Protein AF-A0A945DYD1-F1 (afdb_monomer_lite)

Structure (mmCIF, N/CA/C/O backbone):
data_AF-A0A945DYD1-F1
#
_entry.id   AF-A0A945DYD1-F1
#
loop_
_atom_site.group_PDB
_atom_site.id
_atom_site.type_symbol
_atom_site.label_atom_id
_atom_site.label_alt_id
_atom_site.label_comp_id
_atom_site.label_asym_id
_atom_site.label_entity_id
_atom_site.label_seq_id
_atom_site.pdbx_PDB_ins_code
_atom_site.Cartn_x
_atom_site.Cartn_y
_atom_site.Cartn_z
_atom_site.occupancy
_atom_site.B_iso_or_equiv
_atom_site.auth_seq_id
_atom_site.auth_comp_id
_atom_site.auth_asym_id
_atom_site.auth_atom_id
_atom_site.pdbx_PDB_model_num
ATOM 1 N N . MET A 1 1 ? 51.103 3.908 26.908 1.00 47.66 1 MET A N 1
ATOM 2 C CA . MET A 1 1 ? 50.377 4.568 25.807 1.00 47.66 1 MET A CA 1
ATOM 3 C C . MET A 1 1 ? 49.451 3.518 25.253 1.00 47.66 1 MET A C 1
ATOM 5 O O . MET A 1 1 ? 49.922 2.513 24.738 1.00 47.66 1 MET A O 1
ATOM 9 N N . ALA A 1 2 ? 48.186 3.676 25.606 1.00 45.72 2 ALA A N 1
ATOM 10 C CA . ALA A 1 2 ? 47.112 2.752 25.327 1.00 45.72 2 ALA A CA 1
ATOM 11 C C . ALA A 1 2 ? 46.559 3.005 23.914 1.00 45.72 2 ALA A C 1
ATOM 13 O O . ALA A 1 2 ? 46.805 4.062 23.337 1.00 45.72 2 ALA A O 1
ATOM 14 N N . GLU A 1 3 ? 45.817 2.013 23.420 1.00 46.97 3 GLU A N 1
ATOM 15 C CA . GLU A 1 3 ? 44.722 2.186 22.458 1.00 46.97 3 GLU A CA 1
ATOM 16 C C . GLU A 1 3 ? 45.126 2.499 21.009 1.00 46.97 3 GLU A C 1
ATOM 18 O O . GLU A 1 3 ? 45.035 3.622 20.528 1.00 46.97 3 GLU A O 1
ATOM 23 N N . GLN A 1 4 ? 45.471 1.443 20.264 1.00 44.34 4 GLN A N 1
ATOM 24 C CA . GLN A 1 4 ? 45.098 1.383 18.849 1.00 44.34 4 GLN A CA 1
ATOM 25 C C . GLN A 1 4 ? 43.681 0.816 18.792 1.00 44.34 4 GLN A C 1
ATOM 27 O O . GLN A 1 4 ? 43.466 -0.392 18.893 1.00 44.34 4 GLN A O 1
ATOM 32 N N . ALA A 1 5 ? 42.738 1.751 18.771 1.00 48.56 5 ALA A N 1
ATOM 33 C CA . ALA A 1 5 ? 41.324 1.526 18.582 1.00 48.56 5 ALA A CA 1
ATOM 34 C C . ALA A 1 5 ? 41.017 1.112 17.136 1.00 48.56 5 ALA A C 1
ATOM 36 O O . ALA A 1 5 ? 41.724 1.485 16.199 1.00 48.56 5 ALA A O 1
ATOM 37 N N . THR A 1 6 ? 39.898 0.399 17.018 1.00 45.34 6 THR A N 1
ATOM 38 C CA . THR A 1 6 ? 39.076 0.270 15.812 1.00 45.34 6 THR A CA 1
ATOM 39 C C . THR A 1 6 ? 39.556 -0.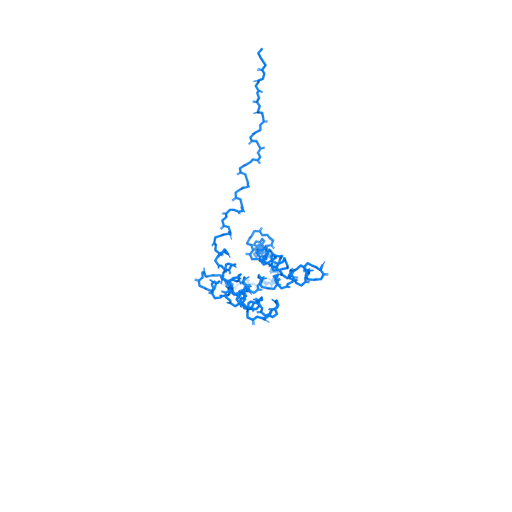769 14.801 1.00 45.34 6 THR A C 1
ATOM 41 O O . THR A 1 6 ? 39.963 -0.480 13.681 1.00 45.34 6 THR A O 1
ATOM 44 N N . GLY A 1 7 ? 39.398 -2.035 15.191 1.00 46.44 7 GLY A N 1
ATOM 45 C CA . GLY A 1 7 ? 38.789 -2.980 14.265 1.00 46.44 7 GLY A CA 1
ATOM 46 C C . GLY A 1 7 ? 37.301 -2.659 14.200 1.00 46.44 7 GLY A C 1
ATOM 47 O O . GLY A 1 7 ? 36.649 -2.815 15.217 1.00 46.44 7 GLY A O 1
ATOM 48 N N . GLU A 1 8 ? 36.831 -2.153 13.059 1.00 44.31 8 GLU A N 1
ATOM 49 C CA . GLU A 1 8 ? 35.419 -1.977 12.670 1.00 44.31 8 GLU A CA 1
ATOM 50 C C . GLU A 1 8 ? 35.377 -1.310 11.276 1.00 44.31 8 GLU A C 1
ATOM 52 O O . GLU A 1 8 ? 34.981 -0.163 11.126 1.00 44.31 8 GLU A O 1
ATOM 57 N N . GLU A 1 9 ? 35.829 -1.996 10.223 1.00 42.94 9 GLU A N 1
ATOM 58 C CA . GLU A 1 9 ? 35.463 -1.590 8.844 1.00 42.94 9 GLU A CA 1
ATOM 59 C C . GLU A 1 9 ? 35.001 -2.776 7.977 1.00 42.94 9 GLU A C 1
ATOM 61 O O . GLU A 1 9 ? 34.731 -2.655 6.786 1.00 42.94 9 GLU A O 1
ATOM 66 N N . GLN A 1 10 ? 34.793 -3.942 8.597 1.00 46.22 10 GLN A N 1
ATOM 67 C CA . GLN A 1 10 ? 33.940 -4.982 8.028 1.00 46.22 10 GLN A CA 1
ATOM 68 C C . GLN A 1 10 ? 32.493 -4.690 8.435 1.00 46.22 10 GLN A C 1
ATOM 70 O O . GLN A 1 10 ? 32.118 -4.948 9.574 1.00 46.22 10 GLN A O 1
ATOM 75 N N . GLY A 1 11 ? 31.678 -4.169 7.509 1.00 45.09 11 GLY A N 1
ATOM 76 C CA . GLY A 1 11 ? 30.226 -4.379 7.595 1.00 45.09 11 GLY A CA 1
ATOM 77 C C . GLY A 1 11 ? 29.272 -3.250 7.211 1.00 45.09 11 GLY A C 1
ATOM 78 O O . GLY A 1 11 ? 28.086 -3.426 7.454 1.00 45.09 11 GLY A O 1
ATOM 79 N N . GLN A 1 12 ? 29.700 -2.113 6.648 1.00 44.47 12 GLN A N 1
ATOM 80 C CA . GLN A 1 12 ? 28.770 -0.971 6.494 1.00 44.47 12 GLN A CA 1
ATOM 81 C C . GLN A 1 12 ? 28.644 -0.361 5.094 1.00 44.47 12 GLN A C 1
ATOM 83 O O . GLN A 1 12 ? 27.942 0.628 4.934 1.00 44.47 12 GLN A O 1
ATOM 88 N N . GLN A 1 13 ? 29.214 -0.971 4.051 1.00 41.84 13 GLN A N 1
ATOM 89 C CA . GLN A 1 13 ? 29.064 -0.442 2.684 1.00 41.84 13 GLN A CA 1
ATOM 90 C C . GLN A 1 13 ? 28.482 -1.440 1.673 1.00 41.84 13 GLN A C 1
ATOM 92 O O . GLN A 1 13 ? 28.633 -1.269 0.467 1.00 41.84 13 GLN A O 1
ATOM 97 N N . ALA A 1 14 ? 27.767 -2.456 2.168 1.00 37.69 14 ALA A N 1
ATOM 98 C CA . ALA A 1 14 ? 26.979 -3.390 1.356 1.00 37.69 14 ALA A CA 1
ATOM 99 C C . ALA A 1 14 ? 25.455 -3.178 1.477 1.00 37.69 14 ALA A C 1
ATOM 101 O O . ALA A 1 14 ? 24.695 -3.927 0.876 1.00 37.69 14 ALA A O 1
ATOM 102 N N . ASN A 1 15 ? 24.995 -2.152 2.203 1.00 43.25 15 ASN A N 1
ATOM 103 C CA . ASN A 1 15 ? 23.586 -1.749 2.217 1.00 43.25 15 ASN A CA 1
ATOM 104 C C . ASN A 1 15 ? 23.417 -0.387 1.523 1.00 43.25 15 ASN A C 1
ATOM 106 O O . ASN A 1 15 ? 23.153 0.639 2.137 1.00 43.25 15 ASN A O 1
ATOM 110 N N . GLN A 1 16 ? 23.674 -0.377 0.218 1.00 40.50 16 GLN A N 1
ATOM 111 C CA . GLN A 1 16 ? 23.170 0.654 -0.700 1.00 40.50 16 GLN A CA 1
ATOM 112 C C . GLN A 1 16 ? 22.177 0.021 -1.691 1.00 40.50 16 GLN A C 1
ATOM 114 O O . GLN A 1 16 ? 21.902 0.579 -2.746 1.00 40.50 16 GLN A O 1
ATOM 119 N N . GLY A 1 17 ? 21.644 -1.157 -1.345 1.00 40.91 17 GLY A N 1
ATOM 120 C CA . GLY A 1 17 ? 20.697 -1.923 -2.153 1.00 40.91 17 GLY A CA 1
ATOM 121 C C . GLY A 1 17 ? 19.234 -1.527 -1.963 1.00 40.91 17 GLY A C 1
ATOM 122 O O . GLY A 1 17 ? 18.375 -2.286 -2.370 1.00 40.91 17 GLY A O 1
ATOM 123 N N . GLN A 1 18 ? 18.931 -0.394 -1.320 1.00 41.50 18 GLN A N 1
ATOM 124 C CA . GLN A 1 18 ? 17.542 -0.011 -1.002 1.00 41.50 18 GLN A CA 1
ATOM 125 C C . GLN A 1 18 ? 17.244 1.480 -1.254 1.00 41.50 18 GLN A C 1
ATOM 127 O O . GLN A 1 18 ? 16.222 1.998 -0.826 1.00 41.50 18 GLN A O 1
ATOM 132 N N . GLY A 1 19 ? 18.141 2.206 -1.932 1.00 38.06 19 GLY A N 1
ATOM 133 C CA . GLY A 1 19 ? 18.065 3.670 -2.038 1.00 38.06 19 GLY A CA 1
ATOM 134 C C . GLY A 1 19 ? 17.553 4.241 -3.361 1.00 38.06 19 GLY A C 1
ATOM 135 O O . GLY A 1 19 ? 17.557 5.459 -3.503 1.00 38.06 19 GLY A O 1
ATOM 136 N N . GLN A 1 20 ? 17.185 3.416 -4.347 1.00 36.94 20 GLN A N 1
ATOM 137 C CA . GLN A 1 20 ? 16.839 3.915 -5.692 1.00 36.94 20 GLN A CA 1
ATOM 138 C C . GLN A 1 20 ? 15.595 3.271 -6.318 1.00 36.94 20 GLN A C 1
ATOM 140 O O . GLN A 1 20 ? 15.298 3.547 -7.468 1.00 36.94 20 GLN A O 1
ATOM 145 N N . GLN A 1 21 ? 14.847 2.457 -5.571 1.00 44.88 21 GLN A N 1
ATOM 146 C CA . GLN A 1 21 ? 13.544 1.934 -6.020 1.00 44.88 21 GLN A CA 1
ATOM 147 C C . GLN A 1 21 ? 12.365 2.813 -5.562 1.00 44.88 21 GLN A C 1
ATOM 149 O O . GLN A 1 21 ? 11.223 2.587 -5.944 1.00 44.88 21 GLN A O 1
ATOM 154 N N . GLY A 1 22 ? 12.653 3.854 -4.773 1.00 46.00 22 GLY A N 1
ATOM 155 C CA . GLY A 1 22 ? 11.681 4.792 -4.209 1.00 46.00 22 GLY A CA 1
ATOM 156 C C . GLY A 1 22 ? 11.644 6.157 -4.896 1.00 46.00 22 GLY A C 1
ATOM 157 O O . GLY A 1 22 ? 11.362 7.140 -4.228 1.00 46.00 22 GLY A O 1
ATOM 158 N N . THR A 1 23 ? 11.984 6.263 -6.184 1.00 49.22 23 THR A N 1
ATOM 159 C CA . THR A 1 23 ? 11.811 7.516 -6.952 1.00 49.22 23 THR A CA 1
ATOM 160 C C . THR A 1 23 ? 10.737 7.405 -8.026 1.00 49.22 23 THR A C 1
ATOM 162 O O . THR A 1 23 ? 9.974 8.348 -8.214 1.00 49.22 23 THR A O 1
ATOM 165 N N . GLU A 1 24 ? 10.620 6.254 -8.690 1.00 50.41 24 GLU A N 1
ATOM 166 C CA . GLU A 1 24 ? 9.564 6.005 -9.680 1.00 50.41 24 GLU A CA 1
ATOM 167 C C . GLU A 1 24 ? 8.230 5.597 -9.033 1.00 50.41 24 GLU A C 1
ATOM 169 O O . GLU A 1 24 ? 7.181 6.149 -9.367 1.00 50.41 24 GLU A O 1
ATOM 174 N N . THR A 1 25 ? 8.265 4.710 -8.034 1.00 56.53 25 THR A N 1
ATOM 175 C CA . THR A 1 25 ? 7.079 4.321 -7.248 1.00 56.53 25 THR A CA 1
ATOM 176 C C . THR A 1 25 ? 6.565 5.462 -6.368 1.00 56.53 25 THR A C 1
ATOM 178 O O . THR A 1 25 ? 5.383 5.499 -6.041 1.00 56.53 25 THR A O 1
ATOM 181 N N . ASP A 1 26 ? 7.412 6.437 -6.027 1.00 67.00 26 ASP A N 1
ATOM 182 C CA . ASP A 1 26 ? 7.029 7.605 -5.221 1.00 67.00 26 ASP A CA 1
ATOM 183 C C . ASP A 1 26 ? 5.993 8.488 -5.942 1.00 67.00 26 ASP A C 1
ATOM 185 O O . ASP A 1 26 ? 5.057 8.987 -5.317 1.00 67.00 26 ASP A O 1
ATOM 189 N N . GLY A 1 27 ? 6.074 8.591 -7.276 1.00 72.38 27 GLY A N 1
ATOM 190 C CA . GLY A 1 27 ? 5.075 9.283 -8.097 1.00 72.38 27 GLY A CA 1
ATOM 191 C C . GLY A 1 27 ? 3.749 8.524 -8.200 1.00 72.38 27 GLY A C 1
ATOM 192 O O . GLY A 1 27 ? 2.681 9.116 -8.038 1.00 72.38 27 GLY A O 1
ATOM 193 N N . ILE A 1 28 ? 3.816 7.204 -8.405 1.00 81.38 28 ILE A N 1
ATOM 194 C CA . ILE A 1 28 ? 2.646 6.309 -8.452 1.00 81.38 28 ILE A CA 1
ATOM 195 C C . ILE A 1 28 ? 1.929 6.297 -7.095 1.00 81.38 28 ILE A C 1
ATOM 197 O O . ILE A 1 28 ? 0.715 6.474 -7.025 1.00 81.38 28 ILE A O 1
ATOM 201 N N . GLY A 1 29 ? 2.686 6.146 -6.008 1.00 78.81 29 GLY A N 1
ATOM 202 C CA . GLY A 1 29 ? 2.194 6.154 -4.635 1.00 78.81 29 GLY A CA 1
ATOM 203 C C . GLY A 1 29 ? 1.614 7.498 -4.212 1.00 78.81 29 GLY A C 1
ATOM 204 O O . GLY A 1 29 ? 0.588 7.533 -3.537 1.00 78.81 29 GLY A O 1
ATOM 205 N N . SER A 1 30 ? 2.214 8.608 -4.651 1.00 85.19 30 SER A N 1
ATOM 206 C CA . SER A 1 30 ? 1.680 9.952 -4.404 1.00 85.19 30 SER A CA 1
ATOM 207 C C . SER A 1 30 ? 0.346 10.182 -5.117 1.00 85.19 30 SER A C 1
ATOM 209 O O . SER A 1 30 ? -0.596 10.669 -4.493 1.00 85.19 30 SER A O 1
ATOM 211 N N . ALA A 1 31 ? 0.233 9.787 -6.391 1.00 87.06 31 ALA A N 1
ATOM 212 C CA . ALA A 1 31 ? -1.025 9.865 -7.138 1.00 87.06 31 ALA A CA 1
ATOM 213 C C . ALA A 1 31 ? -2.110 8.972 -6.515 1.00 87.06 31 ALA A C 1
ATOM 215 O O . ALA A 1 31 ? -3.254 9.400 -6.354 1.00 87.06 31 ALA A O 1
ATOM 216 N N . ALA A 1 32 ? -1.728 7.767 -6.083 1.00 85.06 32 ALA A N 1
ATOM 217 C CA . ALA A 1 32 ? -2.603 6.846 -5.373 1.00 85.06 32 ALA A CA 1
ATOM 218 C C . ALA A 1 32 ? -3.115 7.447 -4.053 1.00 85.06 32 ALA A C 1
ATOM 220 O O . ALA A 1 32 ? -4.315 7.446 -3.797 1.00 85.06 32 ALA A O 1
ATOM 221 N N . ASN A 1 33 ? -2.227 8.007 -3.226 1.00 84.12 33 ASN A N 1
ATOM 222 C CA . ASN A 1 33 ? -2.593 8.598 -1.937 1.00 84.12 33 ASN A CA 1
ATOM 223 C C . ASN A 1 33 ? -3.500 9.825 -2.106 1.00 84.12 33 ASN A C 1
ATOM 225 O O . ASN A 1 33 ? -4.449 10.003 -1.343 1.00 84.12 33 ASN A O 1
ATOM 229 N N . GLN A 1 34 ? -3.247 10.631 -3.142 1.00 89.38 34 GLN A N 1
ATOM 230 C CA . GLN A 1 34 ? -4.092 11.768 -3.482 1.00 89.38 34 GLN A CA 1
ATOM 231 C C . GLN A 1 34 ? -5.505 11.310 -3.867 1.00 89.38 34 GLN A C 1
ATOM 233 O O . GLN A 1 34 ? -6.472 11.746 -3.246 1.00 89.38 34 GLN A O 1
ATOM 238 N N . ALA A 1 35 ? -5.632 10.373 -4.811 1.00 91.38 35 ALA A N 1
ATOM 239 C CA . ALA A 1 35 ? -6.931 9.858 -5.241 1.00 91.38 35 ALA A CA 1
ATOM 240 C C . ALA A 1 35 ? -7.674 9.107 -4.118 1.00 91.38 35 ALA A C 1
ATOM 242 O O . ALA A 1 35 ? -8.892 9.238 -3.994 1.00 91.38 35 ALA A O 1
ATOM 243 N N . TYR A 1 36 ? -6.950 8.387 -3.253 1.00 87.56 36 TYR A N 1
ATOM 244 C CA . TYR A 1 36 ? -7.505 7.765 -2.049 1.00 87.56 36 TYR A CA 1
ATOM 245 C C . TYR A 1 36 ? -8.092 8.816 -1.094 1.00 87.56 36 TYR A C 1
ATOM 247 O O . TYR A 1 36 ? -9.226 8.683 -0.632 1.00 87.56 36 TYR A O 1
ATOM 255 N N . GLY A 1 37 ? -7.335 9.882 -0.814 1.00 89.19 37 GLY A N 1
ATOM 256 C CA . GLY A 1 37 ? -7.775 10.996 0.025 1.00 89.19 37 GLY A CA 1
ATOM 257 C C . GLY A 1 37 ? -9.005 11.697 -0.549 1.00 89.19 37 GLY A C 1
ATOM 258 O O . GLY A 1 37 ? -10.007 11.829 0.150 1.00 89.19 37 GLY A O 1
ATOM 259 N N . GLU A 1 38 ? -8.971 12.048 -1.837 1.00 91.38 38 GLU A N 1
ATOM 260 C CA . GLU A 1 38 ? -10.081 12.706 -2.537 1.00 91.38 38 GLU A CA 1
ATOM 261 C C . GLU A 1 38 ? -11.362 11.856 -2.514 1.00 91.38 38 GLU A C 1
ATOM 263 O O . GLU A 1 38 ? -12.459 12.374 -2.288 1.00 91.38 38 GLU A O 1
ATOM 268 N N . ALA A 1 39 ? -11.240 10.537 -2.691 1.00 91.31 39 ALA A N 1
ATOM 269 C CA . ALA A 1 39 ? -12.373 9.623 -2.625 1.00 91.31 39 ALA A CA 1
ATOM 270 C C . ALA A 1 39 ? -12.969 9.545 -1.209 1.00 91.31 39 ALA A C 1
ATOM 272 O O . ALA A 1 39 ? -14.190 9.637 -1.047 1.00 91.31 39 ALA A O 1
ATOM 273 N N . LEU A 1 40 ? -12.132 9.441 -0.172 1.00 87.19 40 LEU A N 1
ATOM 274 C CA . LEU A 1 40 ? -12.599 9.454 1.218 1.00 87.19 40 LEU A CA 1
ATOM 275 C C . LEU A 1 40 ? -13.250 10.790 1.602 1.00 87.19 40 LEU A C 1
ATOM 277 O O . LEU A 1 40 ? -14.276 10.797 2.284 1.00 87.19 40 LEU A O 1
ATOM 281 N N . GLU A 1 41 ? -12.704 11.916 1.141 1.00 89.88 41 GLU A N 1
ATOM 282 C CA . GLU A 1 41 ? -13.310 13.243 1.313 1.00 89.88 41 GLU A CA 1
ATOM 283 C C . GLU A 1 41 ? -14.661 13.357 0.591 1.00 89.88 41 GLU A C 1
ATOM 285 O O . GLU A 1 41 ? -15.577 14.024 1.079 1.00 89.88 41 GLU A O 1
ATOM 290 N N . GLY A 1 42 ? -14.822 12.645 -0.527 1.00 89.00 42 GLY A N 1
ATOM 291 C CA . GLY A 1 42 ? -16.089 12.468 -1.236 1.00 89.00 42 GLY A CA 1
ATOM 292 C C . GLY A 1 42 ? -17.106 11.568 -0.521 1.00 89.00 42 GLY A C 1
ATOM 293 O O . GLY A 1 42 ? -18.256 11.484 -0.959 1.00 89.00 42 GLY A O 1
ATOM 294 N N . GLY A 1 43 ? -16.721 10.919 0.583 1.00 87.25 43 GLY A N 1
ATOM 295 C CA . GLY A 1 43 ? -17.553 9.970 1.324 1.00 87.25 43 GLY A CA 1
ATOM 296 C C . GLY A 1 43 ? -17.542 8.549 0.754 1.00 87.25 43 GLY A C 1
ATOM 297 O O . GLY A 1 43 ? -18.435 7.768 1.088 1.00 87.25 43 GLY A O 1
ATOM 298 N N . ALA A 1 44 ? -16.569 8.218 -0.099 1.00 92.38 44 ALA A N 1
ATOM 299 C CA . ALA A 1 44 ? -16.398 6.876 -0.638 1.00 92.38 44 ALA A CA 1
ATOM 300 C C . ALA A 1 44 ? -15.950 5.888 0.448 1.00 92.38 44 ALA A C 1
ATOM 302 O O . ALA A 1 44 ? -15.354 6.254 1.467 1.00 92.38 44 ALA A O 1
ATOM 303 N N . SER A 1 45 ? -16.225 4.606 0.218 1.00 89.06 45 SER A N 1
ATOM 304 C CA . SER A 1 45 ? -15.705 3.548 1.088 1.00 89.06 45 SER A CA 1
ATOM 305 C C . SER A 1 45 ? -14.183 3.405 0.913 1.00 89.06 45 SER A C 1
ATOM 307 O O . SER A 1 45 ? -13.675 3.703 -0.164 1.00 89.06 45 SER A O 1
ATOM 309 N N . PRO A 1 46 ? -13.438 2.874 1.901 1.00 82.81 46 PRO A N 1
ATOM 310 C CA . PRO A 1 46 ? -12.000 2.618 1.756 1.00 82.81 46 PRO A CA 1
ATOM 311 C C . PRO A 1 46 ? -11.651 1.763 0.531 1.00 82.81 46 PRO A C 1
ATOM 313 O O . PRO A 1 46 ? -10.638 1.997 -0.113 1.00 82.81 46 PRO A O 1
ATOM 316 N N . GLN A 1 47 ? -12.524 0.813 0.182 1.00 84.62 47 GLN A N 1
ATOM 317 C CA . GLN A 1 47 ? -12.392 0.005 -1.030 1.00 84.62 47 GLN A CA 1
ATOM 318 C C . GLN A 1 47 ? -12.517 0.848 -2.306 1.00 84.62 47 GLN A C 1
ATOM 320 O O . GLN A 1 47 ? -11.659 0.763 -3.171 1.00 84.62 47 GLN A O 1
ATOM 325 N N . GLU A 1 48 ? -13.534 1.710 -2.396 1.00 90.00 48 GLU A N 1
ATOM 326 C CA . GLU A 1 48 ? -13.706 2.608 -3.548 1.00 90.00 48 GLU A CA 1
ATOM 327 C C . GLU A 1 48 ? -12.554 3.614 -3.650 1.00 90.00 48 GLU A C 1
ATOM 329 O O . GLU A 1 48 ? -12.091 3.936 -4.741 1.00 90.00 48 GLU A O 1
ATOM 334 N N . ALA A 1 49 ? -12.060 4.098 -2.508 1.00 89.75 49 ALA A N 1
ATOM 335 C CA . ALA A 1 49 ? -10.894 4.964 -2.459 1.00 89.75 49 ALA A CA 1
ATOM 336 C C . ALA A 1 49 ? -9.629 4.236 -2.930 1.00 89.75 49 ALA A C 1
ATOM 338 O O . ALA A 1 49 ? -8.819 4.823 -3.642 1.00 89.75 49 ALA A O 1
ATOM 339 N N . PHE A 1 50 ? -9.471 2.956 -2.583 1.00 85.94 50 PHE A N 1
ATOM 340 C CA . PHE A 1 50 ? -8.386 2.113 -3.081 1.00 85.94 50 PHE A CA 1
ATOM 341 C C . PHE A 1 50 ? -8.495 1.875 -4.592 1.00 85.94 50 PHE A C 1
ATOM 343 O O . PHE A 1 50 ? -7.493 1.953 -5.294 1.00 85.94 50 PHE A O 1
ATOM 350 N N . GLU A 1 51 ? -9.700 1.659 -5.121 1.00 89.50 51 GLU A N 1
ATOM 351 C CA . GLU A 1 51 ? -9.929 1.550 -6.568 1.00 89.50 51 GLU A CA 1
ATOM 352 C C . GLU A 1 51 ? -9.580 2.858 -7.298 1.00 89.50 51 GLU A C 1
ATOM 354 O O . GLU A 1 51 ? -8.912 2.829 -8.332 1.00 89.50 51 GLU A O 1
ATOM 359 N N . ALA A 1 52 ? -9.957 4.015 -6.740 1.00 91.19 52 ALA A N 1
ATOM 360 C CA . ALA A 1 52 ? -9.580 5.326 -7.275 1.00 91.19 52 ALA A CA 1
ATOM 361 C C . ALA A 1 52 ? -8.058 5.552 -7.229 1.00 91.19 52 ALA A C 1
ATOM 363 O O . ALA A 1 52 ? -7.465 6.029 -8.198 1.00 91.19 52 ALA A O 1
ATOM 364 N N . ALA A 1 53 ? -7.422 5.156 -6.124 1.00 88.12 53 ALA A N 1
ATOM 365 C CA . ALA A 1 53 ? -5.977 5.182 -5.943 1.00 88.12 53 ALA A CA 1
ATOM 366 C C . ALA A 1 53 ? -5.251 4.301 -6.963 1.00 88.12 53 ALA A C 1
ATOM 368 O O . ALA A 1 53 ? -4.293 4.746 -7.588 1.00 88.12 53 ALA A O 1
ATOM 369 N N . GLY A 1 54 ? -5.740 3.079 -7.171 1.00 87.31 54 GLY A N 1
ATOM 370 C CA . GLY A 1 54 ? -5.230 2.135 -8.158 1.00 87.31 54 GLY A CA 1
ATOM 371 C C . GLY A 1 54 ? -5.380 2.646 -9.589 1.00 87.31 54 GLY A C 1
ATOM 372 O O . GLY A 1 54 ? -4.449 2.532 -10.378 1.00 87.31 54 GLY A O 1
ATOM 373 N N . ALA A 1 55 ? -6.503 3.285 -9.921 1.00 90.50 55 ALA A N 1
ATOM 374 C CA . ALA A 1 55 ? -6.691 3.902 -11.231 1.00 90.50 55 ALA A CA 1
ATOM 375 C C . ALA A 1 55 ? -5.675 5.031 -11.483 1.00 90.50 55 ALA A C 1
ATOM 377 O O . ALA A 1 55 ? -5.016 5.032 -12.521 1.00 90.50 55 ALA A O 1
ATOM 378 N N . ALA A 1 56 ? -5.484 5.937 -10.517 1.00 90.00 56 ALA A N 1
ATOM 379 C CA . ALA A 1 56 ? -4.491 7.012 -10.614 1.00 90.00 56 ALA A CA 1
ATOM 380 C C . ALA A 1 56 ? -3.051 6.470 -10.681 1.00 90.00 56 ALA A C 1
ATOM 382 O O . ALA A 1 56 ? -2.226 6.944 -11.466 1.00 90.00 56 ALA A O 1
ATOM 383 N N . ALA A 1 57 ? -2.765 5.431 -9.895 1.00 85.25 57 ALA A N 1
ATOM 384 C CA . ALA A 1 57 ? -1.503 4.709 -9.918 1.00 85.25 57 ALA A CA 1
ATOM 385 C C . ALA A 1 57 ? -1.233 4.077 -11.291 1.00 85.25 57 ALA A C 1
ATOM 387 O O . ALA A 1 57 ? -0.123 4.197 -11.796 1.00 85.25 57 ALA A O 1
ATOM 388 N N . GLN A 1 58 ? -2.235 3.459 -11.924 1.00 87.06 58 GLN A N 1
ATOM 389 C CA . GLN A 1 58 ? -2.114 2.828 -13.240 1.00 87.06 58 GLN A CA 1
ATOM 390 C C . GLN A 1 58 ? -1.814 3.842 -14.351 1.00 87.06 58 GLN A C 1
ATOM 392 O O . GLN A 1 58 ? -1.035 3.551 -15.264 1.00 87.06 58 GLN A O 1
ATOM 397 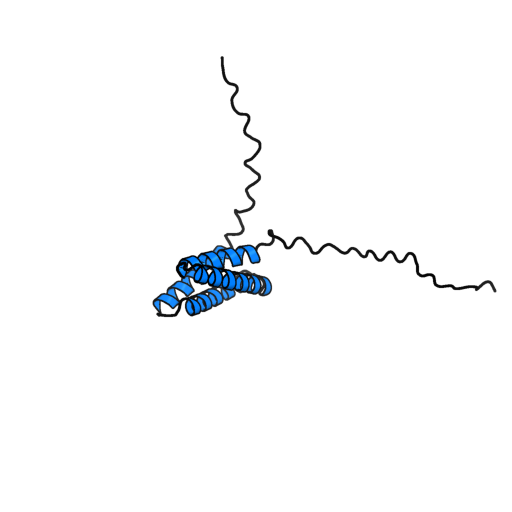N N . GLU A 1 59 ? -2.431 5.025 -14.295 1.00 88.44 59 GLU A N 1
ATOM 398 C CA . GLU A 1 59 ? -2.173 6.093 -15.266 1.00 88.44 59 GLU A CA 1
ATOM 399 C C . GLU A 1 59 ? -0.710 6.541 -15.207 1.00 88.44 59 GLU A C 1
ATOM 401 O O . GLU A 1 59 ? -0.035 6.581 -16.237 1.00 88.44 59 GLU A O 1
ATOM 406 N N . LEU A 1 60 ? -0.190 6.769 -13.998 1.00 85.81 60 LEU A N 1
ATOM 407 C CA . LEU A 1 60 ? 1.212 7.132 -13.782 1.00 85.81 60 LEU A CA 1
ATOM 408 C C . LEU A 1 60 ? 2.159 5.971 -14.084 1.00 85.81 60 LEU A C 1
ATOM 410 O O . LEU A 1 60 ? 3.193 6.181 -14.708 1.00 85.81 60 LEU A O 1
ATOM 414 N N . ALA A 1 61 ? 1.793 4.743 -13.718 1.00 82.62 61 ALA A N 1
ATOM 415 C CA . ALA A 1 61 ? 2.536 3.530 -14.040 1.00 82.62 61 ALA A CA 1
ATOM 416 C C . ALA A 1 61 ? 2.715 3.386 -15.558 1.00 82.62 61 ALA A C 1
ATOM 418 O O . ALA A 1 61 ? 3.826 3.174 -16.037 1.00 82.62 61 ALA A O 1
ATOM 419 N N . THR A 1 62 ? 1.648 3.604 -16.328 1.00 85.31 62 THR A N 1
ATOM 420 C CA . THR A 1 62 ? 1.694 3.588 -17.796 1.00 85.31 62 THR A CA 1
ATOM 421 C C . THR A 1 62 ? 2.540 4.736 -18.346 1.00 85.31 62 THR A C 1
ATOM 423 O O . THR A 1 62 ? 3.307 4.537 -19.289 1.00 85.31 62 THR A O 1
ATOM 426 N N . GLU A 1 63 ? 2.428 5.929 -17.758 1.00 85.50 63 GLU A N 1
ATOM 427 C CA . GLU A 1 63 ? 3.189 7.114 -18.163 1.00 85.50 63 GLU A CA 1
ATOM 428 C C . GLU A 1 63 ? 4.701 6.944 -17.950 1.00 85.50 63 GLU A C 1
ATOM 430 O O . GLU A 1 63 ? 5.489 7.327 -18.817 1.00 85.50 63 GLU A O 1
ATOM 435 N N . ILE A 1 64 ? 5.113 6.322 -16.842 1.00 80.38 64 ILE A N 1
ATOM 436 C CA . ILE A 1 64 ? 6.529 6.095 -16.518 1.00 80.38 64 ILE A CA 1
ATOM 437 C C . ILE A 1 64 ? 7.071 4.756 -17.048 1.00 80.38 64 ILE A C 1
ATOM 439 O O . ILE A 1 64 ? 8.253 4.460 -16.883 1.00 80.38 64 ILE A O 1
ATOM 443 N N . GLY A 1 65 ? 6.238 3.977 -17.748 1.00 80.50 65 GLY A N 1
ATOM 444 C CA . GLY A 1 65 ? 6.639 2.763 -18.463 1.00 80.50 65 GLY A CA 1
ATOM 445 C C . GLY A 1 65 ? 6.647 1.477 -17.632 1.00 80.50 65 GLY A C 1
ATOM 446 O O . GLY A 1 65 ? 7.253 0.496 -18.063 1.00 80.50 65 GLY A O 1
ATOM 447 N N . VAL A 1 66 ? 5.977 1.455 -16.477 1.00 80.44 66 VAL A N 1
ATOM 448 C CA . VAL A 1 66 ? 5.738 0.228 -15.706 1.00 80.44 66 VAL A CA 1
ATOM 449 C C . VAL A 1 66 ? 4.863 -0.721 -16.536 1.00 80.44 66 VAL A C 1
ATOM 451 O O . VAL A 1 66 ? 3.801 -0.317 -17.025 1.00 80.44 66 VAL A O 1
ATOM 454 N N . PRO A 1 67 ? 5.275 -1.985 -16.723 1.00 82.62 67 PRO A N 1
ATOM 455 C CA . PRO A 1 67 ? 4.467 -2.962 -17.435 1.00 82.62 67 PRO A CA 1
ATOM 456 C C . PRO A 1 67 ? 3.145 -3.222 -16.712 1.00 82.62 67 PRO A C 1
ATOM 458 O O . PRO A 1 67 ? 3.099 -3.332 -15.491 1.00 82.62 67 PRO A O 1
ATOM 461 N N . GLN A 1 68 ? 2.064 -3.404 -17.472 1.00 82.75 68 GLN A N 1
ATOM 462 C CA . GLN A 1 68 ? 0.766 -3.766 -16.890 1.00 82.75 68 GLN A CA 1
ATOM 463 C C . GLN A 1 68 ? 0.828 -5.069 -16.088 1.00 82.75 68 GLN A C 1
ATOM 465 O O . GLN A 1 68 ? 0.178 -5.153 -15.065 1.00 82.75 68 GLN A O 1
ATOM 470 N N . ALA A 1 69 ? 1.654 -6.039 -16.495 1.00 84.62 69 ALA A N 1
ATOM 471 C CA . ALA A 1 69 ? 1.833 -7.284 -15.746 1.00 84.62 69 ALA A CA 1
ATOM 472 C C . ALA A 1 69 ? 2.440 -7.057 -14.349 1.00 84.62 69 ALA A C 1
ATOM 474 O O . ALA A 1 69 ? 1.973 -7.649 -13.384 1.00 84.62 69 ALA A O 1
ATOM 475 N N . ASP A 1 70 ? 3.441 -6.180 -14.244 1.00 82.06 70 ASP A N 1
ATOM 476 C CA . ASP A 1 70 ? 4.053 -5.784 -12.973 1.00 82.06 70 ASP A CA 1
ATOM 477 C C . ASP A 1 70 ? 3.065 -4.989 -12.109 1.00 82.06 70 ASP A C 1
ATOM 479 O O . ASP A 1 70 ? 2.957 -5.219 -10.908 1.00 82.06 70 ASP A O 1
ATOM 483 N N . PHE A 1 71 ? 2.278 -4.104 -12.728 1.00 84.31 71 PHE A N 1
ATOM 484 C CA . PHE A 1 71 ? 1.225 -3.372 -12.029 1.00 84.31 71 PHE A CA 1
ATOM 485 C C . PHE A 1 71 ? 0.102 -4.291 -11.521 1.00 84.31 71 PHE A C 1
ATOM 487 O O . PHE A 1 71 ? -0.286 -4.165 -10.366 1.00 84.31 71 PHE A O 1
ATOM 494 N N . ASP A 1 72 ? -0.398 -5.224 -12.339 1.00 87.75 72 ASP A N 1
ATOM 495 C CA . ASP A 1 72 ? -1.397 -6.230 -11.944 1.00 87.75 72 ASP A CA 1
ATOM 496 C C . ASP A 1 72 ? -0.874 -7.093 -10.789 1.00 87.75 72 ASP A C 1
ATOM 498 O O . ASP A 1 72 ? -1.582 -7.310 -9.809 1.00 87.75 72 ASP A O 1
ATOM 502 N N . GLN A 1 73 ? 0.386 -7.532 -10.864 1.00 86.31 73 GLN A N 1
ATOM 503 C CA . GLN A 1 73 ? 1.034 -8.300 -9.802 1.00 86.31 73 GLN A CA 1
ATOM 504 C C . GLN A 1 73 ? 1.159 -7.483 -8.506 1.00 86.31 73 GLN A C 1
ATOM 506 O O . GLN A 1 73 ? 0.825 -7.976 -7.427 1.00 86.31 73 GLN A O 1
ATOM 511 N N . GLY A 1 74 ? 1.568 -6.215 -8.605 1.00 84.81 74 GLY A N 1
ATOM 512 C CA . GLY A 1 74 ? 1.579 -5.292 -7.474 1.00 84.81 74 GLY A CA 1
ATOM 513 C C . GLY A 1 74 ? 0.177 -5.045 -6.906 1.00 84.81 74 GLY A C 1
ATOM 514 O O . GLY A 1 74 ? -0.003 -5.020 -5.694 1.00 84.81 74 GLY A O 1
ATOM 515 N N . MET A 1 75 ? -0.843 -4.916 -7.755 1.00 86.00 75 MET A N 1
ATOM 516 C CA . MET A 1 75 ? -2.230 -4.664 -7.352 1.00 86.00 75 MET A CA 1
ATOM 517 C C . MET A 1 75 ? -2.881 -5.882 -6.688 1.00 86.00 75 MET A C 1
ATOM 519 O O . MET A 1 75 ? -3.633 -5.724 -5.722 1.00 86.00 75 MET A O 1
ATOM 523 N N . GLU A 1 76 ? -2.580 -7.090 -7.166 1.00 89.19 76 GLU A N 1
ATOM 524 C CA . GLU A 1 76 ? -3.001 -8.344 -6.542 1.00 89.19 76 GLU A CA 1
ATOM 525 C C . GLU A 1 76 ? -2.376 -8.479 -5.148 1.00 89.19 76 GLU A C 1
ATOM 527 O O . GLU A 1 76 ? -3.100 -8.668 -4.169 1.00 89.19 76 GLU A O 1
ATOM 532 N N . ALA A 1 77 ? -1.061 -8.265 -5.033 1.00 89.06 77 ALA A N 1
ATOM 533 C CA . ALA A 1 77 ? -0.355 -8.301 -3.755 1.00 89.06 77 ALA A CA 1
ATOM 534 C C . ALA A 1 77 ? -0.829 -7.203 -2.790 1.00 89.06 77 ALA A C 1
ATOM 536 O O . ALA A 1 77 ? -1.035 -7.464 -1.606 1.00 89.06 77 ALA A O 1
ATOM 537 N N . ALA A 1 78 ? -1.087 -5.990 -3.287 1.00 86.94 78 ALA A N 1
ATOM 538 C CA . ALA A 1 78 ? -1.693 -4.932 -2.489 1.00 86.94 78 ALA A CA 1
ATOM 539 C C . ALA A 1 78 ? -3.085 -5.308 -1.987 1.00 86.94 78 ALA A C 1
ATOM 541 O O . ALA A 1 78 ? -3.402 -5.077 -0.824 1.00 86.94 78 ALA A O 1
ATOM 542 N N . SER A 1 79 ? -3.920 -5.894 -2.841 1.00 88.38 79 SER A N 1
ATOM 543 C CA . SER A 1 79 ? -5.267 -6.309 -2.449 1.00 88.38 79 SER A CA 1
ATOM 544 C C . SER A 1 79 ? -5.229 -7.391 -1.368 1.00 88.38 79 SER A C 1
ATOM 546 O O . SER A 1 79 ? -6.016 -7.332 -0.421 1.00 88.38 79 SER A O 1
ATOM 548 N N . ASP A 1 80 ? -4.292 -8.336 -1.472 1.00 90.31 80 ASP A N 1
ATOM 549 C CA . ASP A 1 80 ? -4.062 -9.372 -0.462 1.00 90.31 80 ASP A CA 1
ATOM 550 C C . ASP A 1 80 ? -3.547 -8.770 0.857 1.00 90.31 80 ASP A C 1
ATOM 552 O O . ASP A 1 80 ? -4.147 -8.986 1.910 1.00 90.31 80 ASP A O 1
ATOM 556 N N . GLY A 1 81 ? -2.533 -7.897 0.794 1.00 89.00 81 GLY A N 1
ATOM 557 C CA . GLY A 1 81 ? -1.993 -7.191 1.959 1.00 89.00 81 GLY A CA 1
ATOM 558 C C . GLY A 1 81 ? -3.022 -6.292 2.652 1.00 89.00 81 GLY A C 1
ATOM 559 O O . GLY A 1 81 ? -3.083 -6.243 3.880 1.00 89.00 81 GLY A O 1
ATOM 560 N N . PHE A 1 82 ? -3.892 -5.628 1.886 1.00 89.25 82 PHE A N 1
ATOM 561 C CA . PHE A 1 82 ? -5.008 -4.852 2.426 1.00 89.25 82 PHE A CA 1
ATOM 562 C C . PHE A 1 82 ? -6.023 -5.753 3.137 1.00 89.25 82 PHE A C 1
ATOM 564 O O . PHE A 1 82 ? -6.479 -5.437 4.238 1.00 89.25 82 PHE A O 1
ATOM 571 N N . ALA A 1 83 ? -6.398 -6.873 2.512 1.00 90.00 83 ALA A N 1
ATOM 572 C CA . ALA A 1 83 ? -7.367 -7.810 3.064 1.00 90.00 83 ALA A CA 1
ATOM 573 C C . ALA A 1 83 ? -6.851 -8.482 4.345 1.00 90.00 83 ALA A C 1
ATOM 575 O O . ALA A 1 83 ? -7.603 -8.576 5.319 1.00 90.00 83 ALA A O 1
ATOM 576 N N . ASP A 1 84 ? -5.580 -8.891 4.373 1.00 89.50 84 ASP A N 1
ATOM 577 C CA . ASP A 1 84 ? -4.927 -9.462 5.554 1.00 89.50 84 ASP A CA 1
ATOM 578 C C . ASP A 1 84 ? -4.867 -8.446 6.701 1.00 89.50 84 ASP A C 1
ATOM 580 O O . ASP A 1 84 ? -5.302 -8.725 7.820 1.00 89.50 84 ASP A O 1
ATOM 584 N N . ALA A 1 85 ? -4.462 -7.212 6.406 1.00 89.31 85 ALA A N 1
ATOM 585 C CA . ALA A 1 85 ? -4.421 -6.127 7.375 1.00 89.31 85 ALA A CA 1
ATOM 586 C C . ALA A 1 85 ? -5.817 -5.824 7.966 1.00 89.31 85 ALA A C 1
ATOM 588 O O . ALA A 1 85 ? -5.994 -5.736 9.188 1.00 89.31 85 ALA A O 1
ATOM 589 N N . MET A 1 86 ? -6.849 -5.757 7.122 1.00 85.50 86 MET A N 1
ATOM 590 C CA . MET A 1 86 ? -8.238 -5.598 7.565 1.00 85.50 86 MET A CA 1
ATOM 591 C C . MET A 1 86 ? -8.726 -6.797 8.395 1.00 85.50 86 MET A C 1
ATOM 593 O O . MET A 1 86 ? -9.457 -6.606 9.370 1.00 85.50 86 MET A O 1
ATOM 597 N N . ALA A 1 87 ? -8.302 -8.023 8.069 1.00 89.19 87 ALA A N 1
ATOM 598 C CA . ALA A 1 87 ? -8.586 -9.219 8.865 1.00 89.19 87 ALA A CA 1
ATOM 599 C C . ALA A 1 87 ? -7.866 -9.202 10.227 1.00 89.19 87 ALA A C 1
ATOM 601 O O . ALA A 1 87 ? -8.412 -9.682 11.223 1.00 89.19 87 ALA A O 1
ATOM 602 N N . SER A 1 88 ? -6.683 -8.588 10.285 1.00 90.19 88 SER A N 1
ATOM 603 C CA . SER A 1 88 ? -5.917 -8.316 11.507 1.00 90.19 88 SER A CA 1
ATOM 604 C C . SER A 1 88 ? -6.538 -7.200 12.365 1.00 90.19 88 SER A C 1
ATOM 606 O O . SER A 1 88 ? -6.197 -7.035 13.538 1.00 90.19 88 SER A O 1
ATOM 608 N N . GLY A 1 89 ? -7.503 -6.460 11.810 1.00 87.75 89 GLY A N 1
ATOM 609 C CA . GLY A 1 89 ? -8.233 -5.396 12.492 1.00 87.75 89 GLY A CA 1
ATOM 610 C C . GLY A 1 89 ? -7.493 -4.060 12.532 1.00 87.75 89 GLY A C 1
ATOM 611 O O . GLY A 1 89 ? -7.817 -3.228 13.384 1.00 87.75 89 GLY A O 1
ATOM 612 N N . VAL A 1 90 ? -6.510 -3.843 11.649 1.00 92.38 90 VAL A N 1
ATOM 613 C CA . VAL A 1 90 ? -5.856 -2.533 11.535 1.00 92.38 90 VAL A CA 1
ATOM 614 C C . VAL A 1 90 ? -6.728 -1.539 10.767 1.00 92.38 90 VAL A C 1
ATOM 616 O O . VAL A 1 90 ? -7.684 -1.899 10.077 1.00 92.38 90 VAL A O 1
ATOM 619 N N . SER A 1 91 ? -6.415 -0.253 10.915 1.00 88.31 91 SER A N 1
ATOM 620 C CA . SER A 1 91 ? -7.146 0.824 10.249 1.00 88.31 91 SER A CA 1
ATOM 621 C C . SER A 1 91 ? -6.993 0.736 8.722 1.00 88.31 91 SER A C 1
ATOM 623 O O . SER A 1 91 ? -5.927 0.350 8.252 1.00 88.31 91 SER A O 1
ATOM 625 N N . PRO A 1 92 ? -7.965 1.209 7.920 1.00 79.81 92 PRO A N 1
ATOM 626 C CA . PRO A 1 92 ? -7.864 1.177 6.457 1.00 79.81 92 PRO A CA 1
ATOM 627 C C . PRO A 1 92 ? -6.638 1.917 5.902 1.00 79.81 92 PRO A C 1
ATOM 629 O O . PRO A 1 92 ? -6.063 1.504 4.905 1.00 79.81 92 PRO A O 1
ATOM 632 N N . GLY A 1 93 ? -6.209 2.999 6.563 1.00 82.81 93 GLY A N 1
ATOM 633 C CA . GLY A 1 93 ? -4.981 3.712 6.195 1.00 82.81 93 GLY A CA 1
ATOM 634 C C . GLY A 1 93 ? -3.704 2.917 6.485 1.00 82.81 93 GLY A C 1
ATOM 635 O O . GLY A 1 93 ? -2.757 3.002 5.717 1.00 82.81 93 GLY A O 1
ATOM 636 N N . GLU A 1 94 ? -3.684 2.110 7.550 1.00 86.81 94 GLU A N 1
ATOM 637 C CA . GLU A 1 94 ? -2.579 1.178 7.826 1.00 86.81 94 GLU A CA 1
ATOM 638 C C . GLU A 1 94 ? -2.615 -0.013 6.866 1.00 86.81 94 GLU A C 1
ATOM 640 O O . GLU A 1 94 ? -1.581 -0.383 6.325 1.00 86.81 94 GLU A O 1
ATOM 645 N N . ALA A 1 95 ? -3.804 -0.545 6.575 1.00 88.88 95 ALA A N 1
ATOM 646 C CA . ALA A 1 95 ? -3.985 -1.599 5.585 1.00 88.88 95 ALA A CA 1
ATOM 647 C C . ALA A 1 95 ? -3.529 -1.163 4.187 1.00 88.88 95 ALA A C 1
ATOM 649 O O . ALA A 1 95 ? -2.925 -1.951 3.471 1.00 88.88 95 ALA A O 1
ATOM 650 N N . PHE A 1 96 ? -3.755 0.100 3.812 1.00 84.75 96 PHE A N 1
ATOM 651 C CA . PHE A 1 96 ? -3.243 0.676 2.568 1.00 84.75 96 PHE A CA 1
ATOM 652 C C . PHE A 1 96 ? -1.708 0.709 2.527 1.00 84.75 96 PHE A C 1
ATOM 654 O O . PHE A 1 96 ? -1.109 0.438 1.490 1.00 84.75 96 PHE A O 1
ATOM 661 N N . VAL A 1 97 ? -1.057 1.010 3.653 1.00 85.25 97 VAL A N 1
ATOM 662 C CA . VAL A 1 97 ? 0.410 0.976 3.748 1.00 85.25 97 VAL A CA 1
ATOM 663 C C . VAL A 1 97 ? 0.923 -0.461 3.628 1.00 85.25 97 VAL A C 1
ATOM 665 O O . VAL A 1 97 ? 1.841 -0.698 2.850 1.00 85.25 97 VAL A O 1
ATOM 668 N N . SER A 1 98 ? 0.293 -1.425 4.308 1.00 89.25 98 SER A N 1
ATOM 669 C CA . SER A 1 98 ? 0.620 -2.854 4.168 1.00 89.25 98 SER A CA 1
ATOM 670 C C . SER A 1 98 ? 0.418 -3.360 2.740 1.00 89.25 98 SER A C 1
ATOM 672 O O . SER A 1 98 ? 1.251 -4.091 2.215 1.00 89.25 98 SER A O 1
ATOM 674 N N . ALA A 1 99 ? -0.654 -2.923 2.084 1.00 87.12 99 ALA A N 1
ATOM 675 C CA . ALA A 1 99 ? -0.925 -3.200 0.682 1.00 87.12 99 ALA A CA 1
ATOM 676 C C . ALA A 1 99 ? 0.184 -2.662 -0.231 1.00 87.12 99 ALA A C 1
ATOM 678 O O . ALA A 1 99 ? 0.686 -3.362 -1.102 1.00 87.12 99 ALA A O 1
ATOM 679 N N . MET A 1 100 ? 0.610 -1.419 -0.019 1.00 81.12 100 MET A N 1
ATOM 680 C CA . MET A 1 100 ? 1.665 -0.801 -0.817 1.00 81.12 100 MET A CA 1
ATOM 681 C C . MET A 1 100 ? 3.033 -1.459 -0.584 1.00 81.12 100 MET A C 1
ATOM 683 O O . MET A 1 100 ? 3.846 -1.528 -1.504 1.00 81.12 100 MET A O 1
ATOM 687 N N . GLU A 1 101 ? 3.298 -1.951 0.625 1.00 85.38 101 GLU A N 1
ATOM 688 C CA . GLU A 1 101 ? 4.490 -2.746 0.933 1.00 85.38 101 GLU A CA 1
ATOM 689 C C . GLU A 1 101 ? 4.457 -4.091 0.190 1.00 85.38 101 GLU A C 1
ATOM 691 O O . GLU A 1 101 ? 5.415 -4.422 -0.505 1.00 85.38 101 GLU A O 1
ATOM 696 N N . ALA A 1 102 ? 3.320 -4.795 0.225 1.00 86.50 102 ALA A N 1
ATOM 697 C CA . ALA A 1 102 ? 3.121 -6.051 -0.498 1.00 86.50 102 ALA A CA 1
ATOM 698 C C . ALA A 1 102 ? 3.216 -5.876 -2.023 1.00 86.50 102 ALA A C 1
ATOM 700 O O . ALA A 1 102 ? 3.856 -6.676 -2.701 1.00 86.50 102 ALA A O 1
ATOM 701 N N . ALA A 1 103 ? 2.638 -4.800 -2.570 1.00 82.81 103 ALA A N 1
ATOM 702 C CA . ALA A 1 103 ? 2.794 -4.450 -3.978 1.00 82.81 103 ALA A CA 1
ATOM 703 C C . ALA A 1 103 ? 4.259 -4.257 -4.348 1.00 82.81 103 ALA A C 1
ATOM 705 O O . ALA A 1 103 ? 4.724 -4.829 -5.327 1.00 82.81 103 ALA A O 1
ATOM 706 N N . GLN A 1 104 ? 4.990 -3.453 -3.576 1.00 78.44 104 GLN A N 1
ATOM 707 C CA . GLN A 1 104 ? 6.396 -3.173 -3.851 1.00 78.44 104 GLN A CA 1
ATOM 708 C C . GLN A 1 104 ? 7.247 -4.433 -3.762 1.00 78.44 104 GLN A C 1
ATOM 710 O O . GLN A 1 104 ? 8.064 -4.641 -4.646 1.00 78.44 104 GLN A O 1
ATOM 715 N N . GLU A 1 105 ? 7.017 -5.294 -2.770 1.00 77.19 105 GLU A N 1
ATOM 716 C CA . GLU A 1 105 ? 7.693 -6.591 -2.669 1.00 77.19 105 GLU A CA 1
ATOM 717 C C . GLU A 1 105 ? 7.394 -7.484 -3.883 1.00 77.19 105 GLU A C 1
ATOM 719 O O . GLU A 1 105 ? 8.301 -8.106 -4.430 1.00 77.19 105 GLU A O 1
ATOM 724 N N . ALA A 1 106 ? 6.150 -7.484 -4.369 1.00 78.31 106 ALA A N 1
ATOM 725 C CA . ALA A 1 106 ? 5.768 -8.245 -5.552 1.00 78.31 106 ALA A CA 1
ATOM 726 C C . ALA A 1 106 ? 6.306 -7.645 -6.862 1.00 78.31 106 ALA A C 1
ATOM 728 O O . ALA A 1 106 ? 6.563 -8.390 -7.802 1.00 78.31 106 ALA A O 1
ATOM 729 N N . THR A 1 107 ? 6.488 -6.326 -6.944 1.00 69.06 107 THR A N 1
ATOM 730 C CA . THR A 1 107 ? 7.022 -5.635 -8.135 1.00 69.06 107 THR A CA 1
ATOM 731 C C . THR A 1 107 ? 8.547 -5.465 -8.085 1.00 69.06 107 THR A C 1
ATOM 733 O O . THR A 1 107 ? 9.149 -4.927 -9.015 1.00 69.06 107 THR A O 1
ATOM 736 N N . ASP A 1 108 ? 9.188 -5.899 -6.997 1.00 63.59 108 ASP A N 1
ATOM 737 C CA . ASP A 1 108 ? 10.626 -5.784 -6.803 1.00 63.59 108 ASP A CA 1
ATOM 738 C C . ASP A 1 108 ? 11.385 -6.854 -7.614 1.00 63.59 108 ASP A C 1
ATOM 740 O O . ASP A 1 108 ? 11.250 -8.053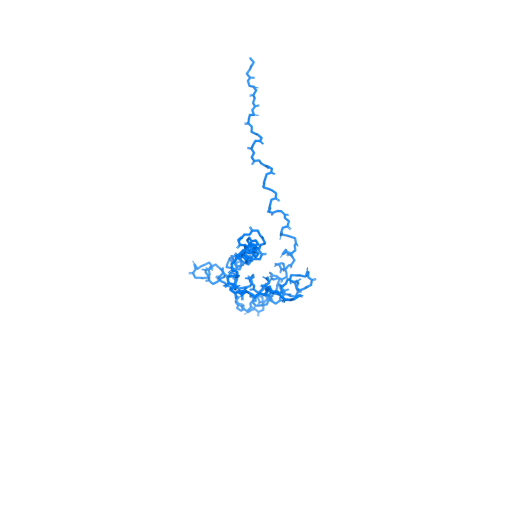 -7.355 1.00 63.59 108 ASP A O 1
ATOM 744 N N . PRO A 1 109 ? 12.265 -6.466 -8.556 1.00 52.72 109 PRO A N 1
ATOM 745 C CA . PRO A 1 109 ? 13.042 -7.419 -9.350 1.00 52.72 109 PRO A CA 1
ATOM 746 C C . PRO A 1 109 ? 14.156 -8.138 -8.556 1.00 52.72 109 PRO A C 1
ATOM 748 O O . PRO A 1 109 ? 14.948 -8.873 -9.152 1.00 52.72 109 PRO A O 1
ATOM 751 N N . GLY A 1 110 ? 14.275 -7.914 -7.241 1.00 51.44 110 GLY A N 1
ATOM 752 C CA . GLY A 1 110 ? 15.317 -8.463 -6.371 1.00 51.44 110 GLY A CA 1
ATOM 753 C C . GLY A 1 110 ? 14.877 -9.606 -5.450 1.00 51.44 110 GLY A C 1
ATOM 754 O O . GLY A 1 110 ? 15.749 -10.294 -4.913 1.00 51.44 110 GLY A O 1
ATOM 755 N N . THR A 1 111 ? 13.574 -9.863 -5.295 1.00 54.41 111 THR A N 1
ATOM 756 C CA . THR A 1 111 ? 13.053 -10.733 -4.222 1.00 54.41 111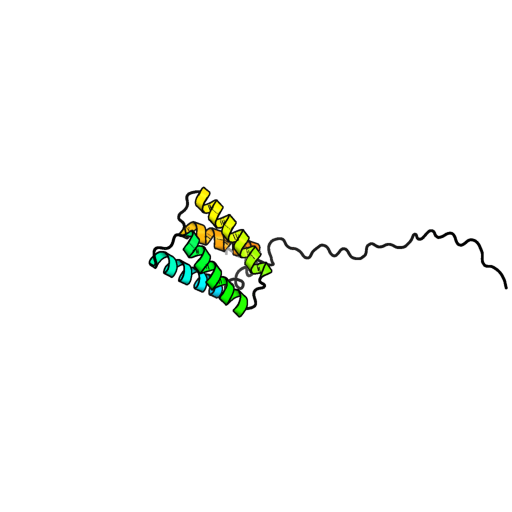 THR A CA 1
ATOM 757 C C . THR A 1 111 ? 12.330 -11.978 -4.758 1.00 54.41 111 THR A C 1
ATOM 759 O O . THR A 1 111 ? 11.153 -12.175 -4.534 1.00 54.41 111 THR A O 1
ATOM 762 N N . ASP A 1 112 ? 13.061 -12.897 -5.402 1.00 54.47 112 ASP A N 1
ATOM 763 C CA . ASP A 1 112 ? 12.576 -14.262 -5.737 1.00 54.47 112 ASP A CA 1
ATOM 764 C C . ASP A 1 112 ? 11.832 -14.459 -7.084 1.00 54.47 112 ASP A C 1
ATOM 766 O O . ASP A 1 112 ? 11.042 -15.378 -7.257 1.00 54.47 112 ASP A O 1
ATOM 770 N N . MET A 1 113 ? 12.200 -13.714 -8.128 1.00 55.28 113 MET A N 1
ATOM 771 C CA . MET A 1 113 ? 12.263 -14.280 -9.488 1.00 55.28 113 MET A CA 1
ATOM 772 C C . MET A 1 113 ? 13.703 -14.191 -9.982 1.00 55.28 113 MET A C 1
ATOM 774 O O . MET A 1 113 ? 14.052 -13.418 -10.875 1.00 55.28 113 MET A O 1
ATOM 778 N N . GLY A 1 114 ? 14.577 -15.016 -9.390 1.00 44.81 114 GLY A N 1
ATOM 779 C CA . GLY A 1 114 ? 15.829 -15.356 -10.061 1.00 44.81 114 GLY A CA 1
ATOM 780 C C . GLY A 1 114 ? 15.520 -15.750 -11.513 1.00 44.81 114 GLY A C 1
ATOM 781 O O . GLY A 1 114 ? 14.448 -16.314 -11.757 1.00 44.81 114 GLY A O 1
ATOM 782 N N . PRO A 1 115 ? 16.407 -15.442 -12.484 1.00 51.47 115 PRO A N 1
A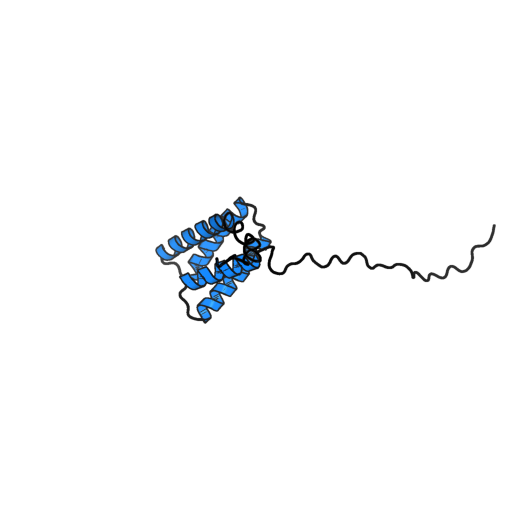TOM 783 C CA . PRO A 1 115 ? 16.157 -15.767 -13.885 1.00 51.47 115 PRO A CA 1
ATOM 784 C C . PRO A 1 115 ? 15.665 -17.215 -13.953 1.00 51.47 115 PRO A C 1
ATOM 786 O O . PRO A 1 115 ? 16.266 -18.052 -13.262 1.00 51.47 115 PRO A O 1
ATOM 789 N N . PRO A 1 116 ? 14.589 -17.527 -14.716 1.00 51.47 116 PRO A N 1
ATOM 790 C CA . PRO A 1 116 ? 14.141 -18.908 -14.847 1.00 51.47 116 PRO A CA 1
ATOM 791 C C . PRO A 1 116 ? 15.392 -19.732 -15.124 1.00 51.47 116 PRO A C 1
ATOM 793 O O . PRO A 1 116 ? 16.213 -19.267 -15.931 1.00 51.47 116 PRO A O 1
ATOM 796 N N . PRO A 1 117 ? 15.618 -20.865 -14.422 1.00 47.75 117 PRO A N 1
ATOM 797 C CA . PRO A 1 117 ? 16.827 -21.636 -14.631 1.00 47.75 117 PRO A CA 1
ATOM 798 C C . PRO A 1 117 ? 16.956 -21.794 -16.132 1.00 47.75 117 PRO A C 1
ATOM 800 O O . PRO A 1 117 ? 16.023 -22.276 -16.780 1.00 47.75 117 PRO A O 1
ATOM 803 N N . TYR A 1 118 ? 18.053 -21.277 -16.692 1.00 47.25 118 TYR A N 1
ATOM 804 C CA . TYR A 1 118 ? 18.350 -21.488 -18.089 1.00 47.25 118 TYR A CA 1
ATOM 805 C C . TYR A 1 118 ? 18.457 -23.001 -18.213 1.00 47.25 118 TYR A C 1
ATOM 807 O O . TYR A 1 118 ? 19.487 -23.599 -17.894 1.00 47.25 118 TYR A O 1
ATOM 815 N N . VAL A 1 119 ? 17.357 -23.630 -18.626 1.00 48.94 119 VAL A N 1
ATOM 816 C CA . VAL A 1 119 ? 17.353 -24.936 -19.248 1.00 48.94 119 VAL A CA 1
ATOM 817 C C . VAL A 1 119 ? 18.078 -24.701 -20.558 1.00 48.94 119 VAL A C 1
ATOM 819 O O . VAL A 1 119 ? 17.496 -24.571 -21.631 1.00 48.94 119 VAL A O 1
ATOM 822 N N . GLY A 1 120 ? 19.405 -24.586 -20.452 1.00 45.59 120 GLY A N 1
ATOM 823 C CA . GLY A 1 120 ? 20.262 -24.826 -21.586 1.00 45.59 120 GLY A CA 1
ATOM 824 C C . GLY A 1 120 ? 19.784 -26.133 -22.189 1.00 45.59 120 GLY A C 1
ATOM 825 O O . GLY A 1 120 ? 19.362 -27.009 -21.428 1.00 45.59 120 GLY A O 1
ATOM 826 N N . PRO A 1 121 ? 19.751 -26.256 -23.521 1.00 46.75 121 PRO A N 1
ATOM 827 C CA . PRO A 1 121 ? 19.314 -27.482 -24.150 1.00 46.75 121 PRO A CA 1
ATOM 828 C C . PRO A 1 121 ? 20.236 -28.613 -23.680 1.00 46.75 121 PRO A C 1
ATOM 830 O O . PRO A 1 121 ? 21.242 -28.920 -24.310 1.00 46.75 121 PRO A O 1
ATOM 833 N N . THR A 1 122 ? 19.875 -29.279 -22.584 1.00 55.09 122 THR A N 1
ATOM 834 C CA . THR A 1 122 ? 20.335 -30.606 -22.189 1.00 55.09 122 THR A CA 1
ATOM 835 C C . THR A 1 122 ? 19.611 -31.607 -23.081 1.00 55.09 122 THR A C 1
ATOM 837 O O . THR A 1 122 ? 18.996 -32.569 -22.645 1.00 55.09 122 THR A O 1
ATOM 840 N N . GLY A 1 123 ? 19.671 -31.342 -24.382 1.00 46.56 123 GLY A N 1
ATOM 841 C CA . GLY A 1 123 ? 19.429 -32.288 -25.444 1.00 46.56 123 GLY A CA 1
ATOM 842 C C . GLY A 1 123 ? 20.785 -32.785 -25.890 1.00 46.56 123 GLY A C 1
ATOM 843 O O . GLY A 1 123 ? 21.237 -32.486 -26.992 1.00 46.56 123 GLY A O 1
ATOM 844 N N . ASP A 1 124 ? 21.438 -33.519 -24.995 1.00 49.62 124 ASP A N 1
ATOM 845 C CA . ASP A 1 124 ? 22.343 -34.579 -25.387 1.00 49.62 124 ASP A CA 1
ATOM 846 C C . ASP A 1 124 ? 21.594 -35.459 -26.409 1.00 49.62 124 ASP A C 1
ATOM 848 O O . ASP A 1 124 ? 20.769 -36.301 -26.067 1.00 49.62 124 ASP A O 1
ATOM 852 N N . MET A 1 125 ? 21.788 -35.176 -27.698 1.00 48.56 125 MET A N 1
ATOM 853 C CA . MET A 1 125 ? 21.306 -36.009 -28.800 1.00 48.56 125 MET A CA 1
ATOM 854 C C . MET A 1 125 ? 22.365 -37.064 -29.155 1.00 48.56 125 MET A C 1
ATOM 856 O O . MET A 1 125 ? 22.538 -37.391 -30.328 1.00 48.56 125 MET A O 1
ATOM 860 N N . THR A 1 126 ? 23.090 -37.614 -28.168 1.00 53.75 126 THR A N 1
ATOM 861 C CA . THR A 1 126 ? 24.083 -38.676 -28.421 1.00 53.75 126 THR A CA 1
ATOM 862 C C . THR A 1 126 ? 23.487 -40.080 -28.527 1.00 53.75 126 THR A C 1
ATOM 864 O O . THR A 1 126 ? 24.224 -41.063 -28.544 1.00 53.75 126 THR A O 1
ATOM 867 N N . TYR A 1 127 ? 22.171 -40.225 -28.708 1.00 48.62 127 TYR A N 1
ATOM 868 C CA . TYR A 1 127 ? 21.604 -41.544 -28.989 1.00 48.62 127 TYR A CA 1
ATOM 869 C C . TYR A 1 127 ? 20.344 -41.513 -29.860 1.00 48.62 127 TYR A C 1
ATOM 871 O O . TYR A 1 127 ? 19.281 -41.981 -29.459 1.00 48.62 127 TYR A O 1
ATOM 879 N N . VAL A 1 128 ? 20.470 -41.051 -31.112 1.00 48.16 128 VAL A N 1
ATOM 880 C CA . VAL A 1 128 ? 19.669 -41.665 -32.181 1.00 48.16 128 VAL A CA 1
ATOM 881 C C . VA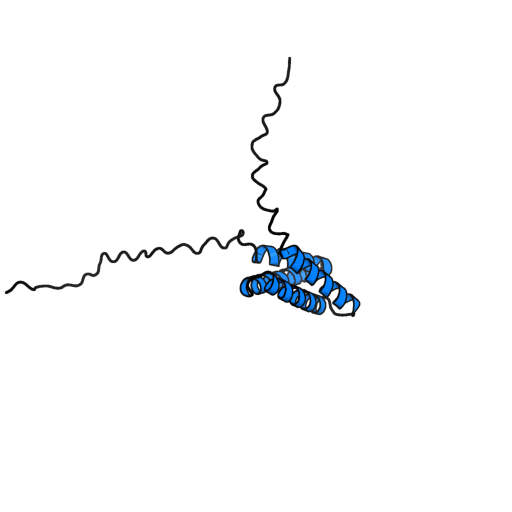L A 1 128 ? 20.363 -42.963 -32.578 1.00 48.16 128 VAL A C 1
ATOM 883 O O . VAL A 1 128 ? 21.186 -43.030 -33.486 1.00 48.16 128 VAL A O 1
ATOM 886 N N . SER A 1 129 ? 20.036 -44.024 -31.846 1.00 54.44 129 SER A N 1
ATOM 887 C CA . SER A 1 129 ? 20.198 -45.383 -32.352 1.00 54.44 129 SER A CA 1
ATOM 888 C C . SER A 1 129 ? 19.192 -45.608 -33.468 1.00 54.44 129 SER A C 1
ATOM 890 O O . SER A 1 129 ? 18.125 -46.181 -33.278 1.00 54.44 129 SER A O 1
ATOM 892 N N . GLY A 1 130 ? 19.534 -45.066 -34.631 1.00 48.50 130 GLY A N 1
ATOM 893 C CA . GLY A 1 130 ? 18.962 -45.426 -35.910 1.00 48.50 130 GLY A CA 1
ATOM 894 C C . GLY A 1 130 ? 19.914 -46.404 -36.569 1.00 48.50 130 GLY A C 1
ATOM 895 O O . GLY A 1 130 ? 20.878 -46.006 -37.218 1.00 48.50 130 GLY A O 1
ATOM 896 N N . ASP A 1 131 ? 19.637 -47.684 -36.361 1.00 52.78 131 ASP A N 1
ATOM 897 C CA . ASP A 1 131 ? 20.049 -48.757 -37.250 1.00 52.78 131 ASP A CA 1
ATOM 898 C C . ASP A 1 131 ? 19.874 -48.307 -38.714 1.00 52.78 131 ASP A C 1
ATOM 900 O O . ASP A 1 131 ? 18.761 -48.127 -39.203 1.00 52.78 131 ASP A O 1
ATOM 904 N N . THR A 1 132 ? 20.989 -48.052 -39.398 1.00 51.62 132 THR A N 1
ATOM 905 C CA . THR A 1 132 ? 21.061 -48.048 -40.862 1.00 51.62 132 THR A CA 1
ATOM 906 C C . THR A 1 132 ? 22.159 -49.017 -41.249 1.00 51.62 132 THR A C 1
ATOM 908 O O . THR A 1 132 ? 23.247 -48.674 -41.710 1.00 51.62 132 THR A O 1
ATOM 911 N N . THR A 1 133 ? 21.860 -50.284 -40.985 1.00 52.81 133 THR A N 1
ATOM 912 C CA . THR A 1 133 ? 22.533 -51.414 -41.602 1.00 52.81 133 THR A CA 1
ATOM 913 C C . THR A 1 133 ? 22.558 -51.216 -43.124 1.00 52.81 133 THR A C 1
ATOM 915 O O . THR A 1 133 ? 21.539 -51.346 -43.792 1.00 52.81 133 THR A O 1
ATOM 918 N N . GLY A 1 134 ? 23.743 -50.919 -43.664 1.00 52.22 134 GLY A N 1
ATOM 919 C CA . GLY A 1 134 ? 24.133 -51.228 -45.040 1.00 52.22 134 GLY A CA 1
ATOM 920 C C . GLY A 1 134 ? 23.767 -50.219 -46.132 1.00 52.22 134 GLY A C 1
ATOM 921 O O . GLY A 1 134 ? 22.727 -50.346 -46.763 1.00 52.22 134 GLY A O 1
ATOM 922 N N . VAL A 1 135 ? 24.728 -49.367 -46.504 1.00 49.12 135 VAL A N 1
ATOM 923 C CA . VAL A 1 135 ? 25.038 -49.123 -47.926 1.00 49.12 135 VAL A CA 1
ATOM 924 C C . VAL A 1 135 ? 26.558 -49.128 -48.096 1.00 49.12 135 VAL A C 1
ATOM 926 O O . VAL A 1 135 ? 27.256 -48.160 -47.816 1.00 49.12 135 VAL A O 1
ATOM 929 N N . THR A 1 136 ? 27.066 -50.281 -48.522 1.00 49.66 136 THR A N 1
ATOM 930 C CA . THR A 1 136 ? 28.298 -50.420 -49.304 1.00 49.66 136 THR A CA 1
ATOM 931 C C . THR A 1 136 ? 27.859 -50.774 -50.728 1.00 49.66 136 THR A C 1
ATOM 933 O O . THR A 1 136 ? 27.038 -51.679 -50.876 1.00 49.66 136 THR A O 1
ATOM 936 N N . GLY A 1 137 ? 28.410 -50.094 -51.740 1.00 54.31 137 GLY A N 1
ATOM 937 C CA . GLY A 1 137 ? 28.193 -50.331 -53.181 1.00 54.31 137 GLY A CA 1
ATOM 938 C C . GLY A 1 137 ? 27.438 -49.166 -53.831 1.00 54.31 137 GLY A C 1
ATOM 939 O O . GLY A 1 137 ? 26.387 -48.783 -53.328 1.00 54.31 137 GLY A O 1
ATOM 940 N N . ASP A 1 138 ? 27.917 -48.504 -54.882 1.00 45.62 138 ASP A N 1
ATOM 941 C CA . ASP A 1 138 ? 28.842 -48.863 -55.975 1.00 45.62 138 ASP A CA 1
ATOM 942 C C . ASP A 1 138 ? 29.849 -47.722 -56.227 1.00 45.62 138 ASP A C 1
ATOM 944 O O . ASP A 1 138 ? 29.411 -46.545 -56.218 1.00 45.62 138 ASP A O 1
#

Sequence (138 aa):
MAEQATGEEQGQQANQGQGQQGTETDGIGSAANQAYGEALEGGASPQEAFEAAGAAAQELATEIGVPQADFDQGMEAASDGFADAMASGVSPGEAFVSAMEAAQEATDPGTDMGPPPYVGPTGDMTYVSGDTTGVTGD

Radius of gyration: 26.76 Å; chains: 1; bounding box: 68×65×82 Å

Foldseek 3Di:
DDDPDDPDPPDDPPPPVPPPVCPLVVQLQVQLVVQLVVCVVVVHDLVVSNVSSLVSSVVSCVVVVNDPVLSVQLQVQLVVQLVVCVVVVDDSVVSNVSSNVRSCLRSPPPHPPDPDPPPPPPPPVVDPPDDPPDDDDD

pLDDT: mean 70.5, std 19.15, range [36.94, 92.38]

Secondary structure (DSSP, 8-state):
---------SSSSS--TTSSSTTHHHHHHHHHHHHHHHHHHTT--HHHHHHHHHHHHHHHHHHHT--HHHHHHHHHHHHHHHHHHHHHT--HHHHHHHHHHHHHHHH-TTSS-PPPP--------TT-----------